Protein AF-A0A1F2RT77-F1 (afdb_monomer_lite)

Radius of gyration: 20.64 Å; chains: 1; bounding box: 34×36×45 Å

Structure (mmCIF, N/CA/C/O backbone):
data_AF-A0A1F2RT77-F1
#
_entry.id   AF-A0A1F2RT77-F1
#
loop_
_atom_site.group_PDB
_atom_site.id
_atom_site.type_symbol
_atom_site.label_atom_id
_atom_site.label_alt_id
_atom_site.label_comp_id
_atom_site.label_asym_id
_atom_site.label_entity_id
_atom_site.label_seq_id
_atom_site.pdbx_PDB_ins_code
_atom_site.Cartn_x
_atom_site.Cartn_y
_atom_site.Cartn_z
_atom_site.occupancy
_atom_site.B_iso_or_equiv
_atom_site.auth_seq_id
_atom_site.auth_comp_id
_atom_site.auth_asym_id
_atom_site.auth_atom_id
_atom_site.pdbx_PDB_model_num
ATOM 1 N N . MET A 1 1 ? -6.223 -14.051 19.583 1.00 75.19 1 MET A N 1
ATOM 2 C CA . MET A 1 1 ? -7.215 -13.189 18.930 1.00 75.19 1 MET A CA 1
ATOM 3 C C 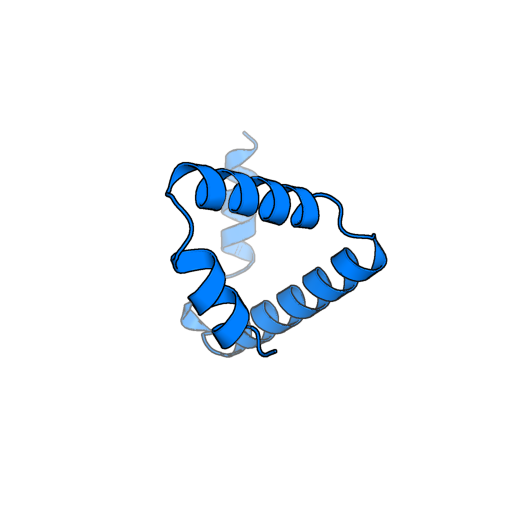. MET A 1 1 ? -6.700 -12.898 17.530 1.00 75.19 1 MET A C 1
ATOM 5 O O . MET A 1 1 ? -5.573 -12.421 17.428 1.00 75.19 1 MET A O 1
ATOM 9 N N . SER A 1 2 ? -7.420 -13.304 16.488 1.00 95.56 2 SER A N 1
ATOM 10 C CA . SER A 1 2 ? -7.055 -13.066 15.084 1.00 95.56 2 SER A CA 1
ATOM 11 C C . SER A 1 2 ? -7.335 -11.614 14.676 1.00 95.56 2 SER A C 1
ATOM 13 O O . SER A 1 2 ? -8.042 -10.895 15.383 1.00 95.56 2 SER A O 1
ATOM 15 N N . ILE A 1 3 ? -6.784 -11.171 13.539 1.00 95.25 3 ILE A N 1
ATOM 16 C CA . ILE A 1 3 ? -7.102 -9.845 12.981 1.00 95.25 3 ILE A CA 1
ATOM 17 C C . ILE A 1 3 ? -8.606 -9.720 12.725 1.00 95.25 3 ILE A C 1
ATOM 19 O O . ILE A 1 3 ? -9.198 -8.728 13.136 1.00 95.25 3 ILE A O 1
ATOM 23 N N . ASP A 1 4 ? -9.231 -10.761 12.177 1.00 95.94 4 ASP A N 1
ATOM 24 C CA . ASP A 1 4 ? -10.673 -10.792 11.911 1.00 95.94 4 ASP A CA 1
ATOM 25 C C . ASP A 1 4 ? -11.504 -10.641 13.197 1.00 95.94 4 ASP A C 1
ATOM 27 O O . AS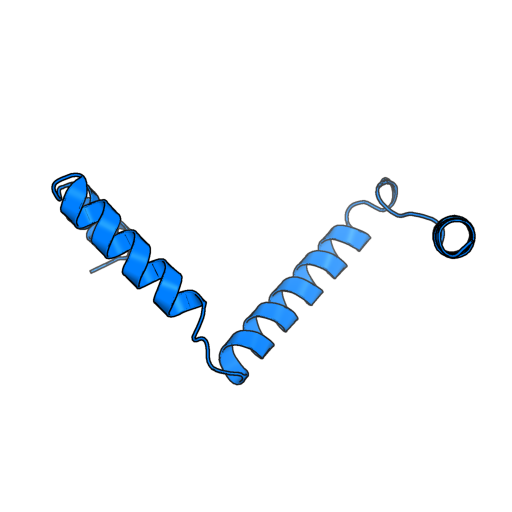P A 1 4 ? -12.512 -9.934 13.228 1.00 95.94 4 ASP A O 1
ATOM 31 N N . GLU A 1 5 ? -11.071 -11.268 14.298 1.00 97.12 5 GLU A N 1
ATOM 32 C CA . GLU A 1 5 ? -11.719 -11.115 15.605 1.00 97.12 5 GLU A CA 1
ATOM 33 C C . GLU A 1 5 ? -11.567 -9.687 16.151 1.00 97.12 5 GLU A C 1
ATOM 35 O O . GLU A 1 5 ? -12.519 -9.141 16.712 1.00 97.12 5 GLU A O 1
ATOM 40 N N . ILE A 1 6 ? -10.397 -9.062 15.972 1.00 96.31 6 ILE A N 1
ATOM 41 C CA . ILE A 1 6 ? -10.151 -7.669 16.377 1.00 96.31 6 ILE A CA 1
ATOM 42 C C . ILE A 1 6 ? -11.012 -6.718 15.546 1.00 96.31 6 ILE A C 1
ATOM 44 O O . ILE A 1 6 ? -11.668 -5.844 16.112 1.00 96.31 6 ILE A O 1
ATOM 48 N N . GLU A 1 7 ? -11.058 -6.902 14.229 1.00 95.94 7 GLU A N 1
ATOM 49 C CA . GLU A 1 7 ? -11.865 -6.091 13.320 1.00 95.94 7 GLU A CA 1
ATOM 50 C C . GLU A 1 7 ? -13.350 -6.178 13.685 1.00 95.94 7 GLU A C 1
ATOM 52 O O . GLU A 1 7 ? -14.008 -5.152 13.863 1.00 95.94 7 GLU A O 1
ATOM 57 N N . ALA A 1 8 ? -13.863 -7.388 13.924 1.00 97.31 8 ALA A N 1
ATOM 58 C CA . ALA A 1 8 ? -15.246 -7.595 14.341 1.00 97.31 8 ALA A CA 1
ATOM 59 C C . ALA A 1 8 ? -15.588 -6.900 15.672 1.00 97.31 8 ALA A C 1
ATOM 61 O O . ALA A 1 8 ? -16.735 -6.498 15.881 1.00 97.31 8 ALA A O 1
ATOM 62 N N . VAL A 1 9 ? -14.627 -6.756 16.588 1.00 97.19 9 VAL A N 1
ATOM 63 C CA . VAL A 1 9 ? -14.806 -6.004 17.841 1.00 97.19 9 VAL A CA 1
ATOM 64 C C . VAL A 1 9 ? -14.731 -4.497 17.596 1.00 97.19 9 VAL A C 1
ATOM 66 O O . VAL A 1 9 ? -15.592 -3.763 18.077 1.00 97.19 9 VAL A O 1
ATOM 69 N N . VAL A 1 10 ? -13.755 -4.028 16.818 1.00 97.00 10 VAL A N 1
ATOM 70 C CA . VAL A 1 10 ? -13.583 -2.608 16.472 1.00 97.00 10 VAL A CA 1
ATOM 71 C C . VAL A 1 10 ? -14.800 -2.067 15.724 1.00 97.00 10 VAL A C 1
ATOM 73 O O . VAL A 1 10 ? -15.252 -0.956 15.998 1.00 97.00 10 VAL A O 1
ATOM 76 N N . LEU A 1 11 ? -15.391 -2.858 14.828 1.00 97.06 11 LEU A N 1
ATOM 77 C CA . LEU A 1 11 ? -16.576 -2.458 14.071 1.00 97.06 11 LEU A CA 1
ATOM 78 C C . LEU A 1 11 ? -17.824 -2.264 14.945 1.00 97.06 11 LEU A C 1
ATOM 80 O O . LEU A 1 11 ? -18.736 -1.553 14.518 1.00 97.06 11 LEU A O 1
ATOM 84 N N . LYS A 1 12 ? -17.851 -2.812 16.170 1.00 97.81 12 LYS A N 1
ATOM 85 C CA . LYS A 1 12 ? -18.929 -2.597 17.156 1.00 97.81 12 LYS A CA 1
ATOM 86 C C . LYS A 1 12 ? -18.814 -1.272 17.914 1.00 97.81 12 LYS A C 1
ATOM 88 O O . LYS A 1 12 ? -19.749 -0.920 18.625 1.00 97.81 12 LYS A O 1
ATOM 93 N N . LEU A 1 13 ? -17.690 -0.562 17.806 1.00 97.75 13 LEU A N 1
ATOM 94 C CA . LEU A 1 13 ? -17.521 0.745 18.438 1.00 97.75 13 LEU A CA 1
ATOM 95 C C . LEU A 1 13 ? -18.418 1.797 17.771 1.00 97.75 13 LEU A C 1
ATOM 97 O O . LEU A 1 13 ? -18.714 1.725 16.573 1.00 97.75 13 LEU A O 1
ATOM 101 N N . GLU A 1 14 ? -18.783 2.820 18.542 1.00 98.38 14 GLU A N 1
ATOM 102 C CA . GLU A 1 14 ? -19.480 3.993 18.022 1.00 98.38 14 GLU A CA 1
ATOM 103 C C . GLU A 1 14 ? -18.651 4.683 16.923 1.00 98.38 14 GLU A C 1
ATOM 105 O O . GLU A 1 14 ? -17.412 4.668 16.974 1.00 98.38 14 GLU A O 1
ATOM 110 N N . PRO A 1 15 ? -19.288 5.346 15.937 1.00 98.12 15 PRO A N 1
ATOM 111 C CA . PRO A 1 15 ? -18.583 5.947 14.804 1.00 98.12 15 PRO A CA 1
ATOM 112 C C . PRO A 1 15 ? -17.415 6.861 15.199 1.00 98.12 15 PRO A C 1
ATOM 114 O O . PRO A 1 15 ? -16.371 6.836 14.550 1.00 98.12 15 PRO A O 1
ATOM 117 N N . LYS A 1 16 ? -17.568 7.624 16.288 1.00 98.06 16 LYS A N 1
ATOM 118 C CA . LYS A 1 16 ? -16.535 8.530 16.807 1.00 98.06 16 LYS A CA 1
ATOM 119 C C . LYS A 1 16 ? -15.285 7.784 17.285 1.00 98.06 16 LYS A C 1
ATOM 121 O O . LYS A 1 16 ? -14.171 8.211 16.992 1.00 98.06 16 LYS A O 1
ATOM 126 N N . ASP A 1 17 ? -15.462 6.678 17.999 1.00 98.12 17 ASP A N 1
ATOM 127 C CA . ASP A 1 17 ? -14.345 5.909 18.549 1.00 98.12 17 ASP A CA 1
ATOM 128 C C . ASP A 1 17 ? -13.633 5.105 17.459 1.00 98.12 17 ASP A C 1
ATOM 130 O O . ASP A 1 17 ? -12.405 5.019 17.467 1.00 98.12 17 ASP A O 1
ATOM 134 N N . ARG A 1 18 ? -14.378 4.608 16.460 1.00 97.94 18 ARG A N 1
ATOM 135 C CA . ARG A 1 18 ? -13.778 4.017 15.252 1.00 97.94 18 ARG A CA 1
ATOM 136 C C . ARG A 1 18 ? -12.922 5.023 14.496 1.00 97.94 18 ARG A C 1
ATOM 138 O O . ARG A 1 18 ? -11.797 4.694 14.140 1.00 97.94 18 ARG A O 1
ATOM 145 N N . ALA A 1 19 ? -13.426 6.240 14.282 1.00 97.88 19 ALA A N 1
ATOM 146 C CA . ALA A 1 19 ? -12.678 7.292 13.595 1.00 97.88 19 ALA A CA 1
ATOM 147 C C . ALA A 1 19 ? -11.374 7.632 14.335 1.00 97.88 19 ALA A C 1
ATOM 149 O O . ALA A 1 19 ? -10.312 7.676 13.722 1.00 97.88 19 ALA A O 1
ATOM 150 N N . ARG A 1 20 ? -11.437 7.769 15.664 1.00 97.94 20 ARG A N 1
ATOM 151 C CA . ARG A 1 20 ? -10.253 8.006 16.499 1.00 97.94 20 ARG A CA 1
ATOM 152 C C . ARG A 1 20 ? -9.245 6.855 16.440 1.00 97.94 20 ARG A C 1
ATOM 154 O O . ARG A 1 20 ? -8.041 7.087 16.469 1.00 97.94 20 ARG A O 1
ATOM 161 N N . LEU A 1 21 ? -9.709 5.605 16.408 1.00 97.69 21 LEU A N 1
ATOM 162 C CA . LEU A 1 21 ? -8.809 4.461 16.267 1.00 97.69 21 LEU A CA 1
ATOM 163 C C . LEU A 1 21 ? -8.169 4.423 14.874 1.00 97.69 21 LEU A C 1
ATOM 165 O O . LEU A 1 21 ? -6.974 4.167 14.778 1.00 97.69 21 LEU A O 1
ATOM 169 N N . ALA A 1 22 ? -8.939 4.708 13.823 1.00 96.94 22 ALA A N 1
ATOM 170 C CA . ALA A 1 22 ? -8.429 4.776 12.458 1.00 96.94 22 ALA A CA 1
ATOM 171 C C . ALA A 1 22 ? -7.323 5.833 12.319 1.00 96.94 22 ALA A C 1
ATOM 173 O O . ALA A 1 22 ? -6.277 5.530 11.758 1.00 96.94 22 ALA A O 1
ATOM 174 N N . GLU A 1 23 ? -7.510 7.023 12.895 1.00 97.06 23 GLU A N 1
ATOM 175 C CA . GLU A 1 23 ? -6.483 8.072 12.954 1.00 97.06 23 GLU A CA 1
ATOM 176 C C . GLU A 1 23 ? -5.189 7.561 13.601 1.00 97.06 23 GLU A C 1
ATOM 178 O O . GLU A 1 23 ? -4.133 7.609 12.982 1.00 97.06 23 GLU A O 1
ATOM 183 N N . ARG A 1 24 ? -5.273 6.954 14.790 1.00 96.44 24 ARG A N 1
ATOM 184 C CA . ARG A 1 24 ? -4.093 6.407 15.485 1.00 96.44 24 ARG A CA 1
ATOM 185 C C . ARG A 1 24 ? -3.388 5.301 14.702 1.00 96.44 24 ARG A C 1
ATOM 187 O O . ARG A 1 24 ? -2.169 5.172 14.778 1.00 96.44 24 ARG A O 1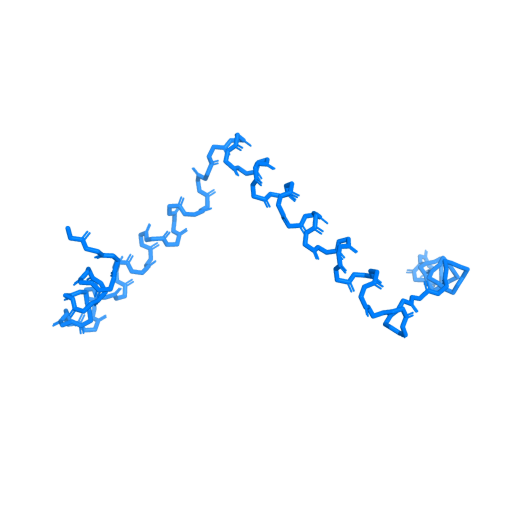
ATOM 194 N N . LEU A 1 25 ? -4.150 4.464 13.998 1.00 95.25 25 LEU A N 1
ATOM 195 C CA . LEU A 1 25 ? -3.582 3.431 13.136 1.00 95.25 25 LEU A CA 1
ATOM 196 C C . LEU A 1 25 ? -2.852 4.068 11.952 1.00 95.25 25 LEU A C 1
ATOM 198 O O . LEU A 1 25 ? -1.731 3.665 11.666 1.00 95.25 25 LEU A O 1
ATOM 202 N N . LEU A 1 26 ? -3.429 5.088 11.317 1.00 94.81 26 LEU A N 1
ATOM 203 C CA . LEU A 1 26 ? -2.768 5.826 10.239 1.00 94.81 26 LEU A CA 1
ATOM 204 C C . LEU A 1 26 ? -1.483 6.510 10.726 1.00 94.81 26 LEU A C 1
ATOM 206 O O . LEU A 1 26 ? -0.435 6.296 10.127 1.00 94.81 26 LEU A O 1
ATOM 210 N N . GLU A 1 27 ? -1.522 7.222 11.854 1.00 94.62 27 GLU A N 1
ATOM 211 C CA . GLU A 1 27 ? -0.334 7.842 12.468 1.00 94.62 27 GLU A CA 1
ATOM 212 C C . GLU A 1 27 ? 0.773 6.818 12.766 1.00 94.62 27 GLU A C 1
ATOM 214 O O . GLU A 1 27 ? 1.964 7.112 12.640 1.00 94.62 27 GLU A O 1
ATOM 219 N N . SER A 1 28 ? 0.403 5.591 13.151 1.00 90.38 28 SER A N 1
ATOM 220 C CA . SER A 1 28 ? 1.382 4.525 13.394 1.00 90.38 28 SER A CA 1
ATOM 221 C C . SER A 1 28 ? 2.105 4.074 12.120 1.00 90.38 28 SER A C 1
ATOM 223 O O . SER A 1 28 ? 3.260 3.664 12.191 1.00 90.38 28 SER A O 1
ATOM 225 N N . LEU A 1 29 ? 1.457 4.197 10.957 1.00 90.00 29 LEU A N 1
ATOM 226 C CA . LEU A 1 29 ? 2.045 3.875 9.655 1.00 90.00 29 LEU A CA 1
ATOM 227 C C . LEU A 1 29 ? 2.940 4.999 9.116 1.00 90.00 29 LEU A C 1
ATOM 229 O O . LEU A 1 29 ? 3.767 4.746 8.245 1.00 90.00 29 LEU A O 1
ATOM 233 N N . GLU A 1 30 ? 2.807 6.226 9.621 1.00 88.00 30 GLU A N 1
ATOM 234 C CA . GLU A 1 30 ? 3.693 7.340 9.253 1.00 88.00 30 GLU A CA 1
ATOM 235 C C . GLU A 1 30 ? 5.040 7.289 9.989 1.00 88.00 30 GLU A C 1
ATOM 237 O O . GLU A 1 30 ? 6.032 7.837 9.513 1.00 88.00 30 GLU A O 1
ATOM 242 N N . ASN A 1 31 ? 5.097 6.592 11.127 1.00 88.25 31 ASN A N 1
ATOM 243 C CA . ASN A 1 31 ? 6.268 6.523 12.005 1.00 88.25 31 ASN A CA 1
ATOM 244 C C . ASN A 1 31 ? 6.965 5.153 11.967 1.00 88.25 31 ASN A C 1
ATOM 246 O O . ASN A 1 31 ? 7.450 4.665 12.989 1.00 88.25 31 ASN A O 1
ATOM 250 N N . LEU A 1 32 ? 7.000 4.514 10.796 1.00 90.62 32 LEU A N 1
ATOM 251 C CA . LEU A 1 32 ? 7.714 3.250 10.608 1.00 90.62 32 LEU A CA 1
ATOM 252 C C . LEU A 1 32 ? 9.223 3.436 10.788 1.00 90.62 32 LEU A C 1
ATOM 254 O O . LEU A 1 32 ? 9.798 4.437 10.349 1.00 90.62 32 LEU A O 1
ATOM 258 N N . SER A 1 33 ? 9.881 2.436 11.377 1.00 91.75 33 SER A N 1
ATOM 259 C CA . SER A 1 33 ? 11.344 2.412 11.421 1.00 91.75 33 SER A CA 1
ATOM 260 C C . SER A 1 33 ? 11.937 2.357 10.008 1.00 91.75 33 SER A C 1
ATOM 262 O O . SER A 1 33 ? 11.296 1.905 9.054 1.00 91.75 33 SER A O 1
ATOM 264 N N . GLU A 1 34 ? 13.187 2.797 9.851 1.00 93.31 34 GLU A N 1
ATOM 265 C CA . GLU A 1 34 ? 13.892 2.701 8.565 1.00 93.31 34 GLU A CA 1
ATOM 266 C C . GLU A 1 34 ? 13.963 1.253 8.056 1.00 93.31 34 GLU A C 1
ATOM 268 O O . GLU A 1 34 ? 13.794 1.010 6.863 1.00 93.31 34 GLU A O 1
ATOM 273 N N . GLU A 1 35 ? 14.146 0.286 8.960 1.00 95.56 35 GLU A N 1
ATOM 274 C CA . GLU A 1 35 ? 14.189 -1.142 8.633 1.00 95.56 35 GLU A CA 1
ATOM 275 C C . GLU A 1 35 ? 12.840 -1.650 8.101 1.00 95.56 35 GLU A C 1
ATOM 277 O O . GLU A 1 35 ? 12.784 -2.334 7.074 1.00 95.56 35 GLU A O 1
ATOM 282 N N . GLU A 1 36 ? 11.734 -1.283 8.754 1.00 94.12 36 GLU A N 1
ATOM 283 C CA . GLU A 1 36 ? 10.389 -1.641 8.296 1.00 94.12 36 GLU A CA 1
ATOM 284 C C . GLU A 1 36 ? 10.058 -0.995 6.954 1.00 94.12 36 GLU A C 1
ATOM 286 O O . GLU A 1 36 ? 9.546 -1.674 6.059 1.00 94.12 36 GLU A O 1
ATOM 291 N N . ASN A 1 37 ? 10.401 0.284 6.787 1.00 93.38 37 ASN A N 1
ATOM 292 C CA . ASN A 1 37 ? 10.251 0.990 5.521 1.00 93.38 37 ASN A CA 1
ATOM 293 C C . ASN A 1 37 ? 11.041 0.302 4.405 1.00 93.38 37 ASN A C 1
ATOM 295 O O . ASN A 1 37 ? 10.481 0.021 3.344 1.00 93.38 37 ASN A O 1
ATOM 299 N N . LEU A 1 38 ? 12.314 -0.023 4.642 1.00 96.38 38 LEU A N 1
ATOM 300 C CA . LEU A 1 38 ? 13.159 -0.706 3.665 1.00 96.38 38 LEU A CA 1
ATOM 301 C C . LEU A 1 38 ? 12.557 -2.055 3.257 1.00 96.38 38 LEU A C 1
ATOM 303 O O . LEU A 1 38 ? 12.475 -2.359 2.067 1.00 96.38 38 LEU A O 1
ATOM 307 N N . ARG A 1 39 ? 12.084 -2.843 4.227 1.00 96.81 39 ARG A N 1
ATOM 308 C CA . ARG A 1 39 ? 11.440 -4.138 3.973 1.00 96.81 39 ARG A CA 1
ATOM 309 C C . ARG A 1 39 ? 10.178 -3.996 3.119 1.00 96.81 39 ARG A C 1
ATOM 311 O O . ARG A 1 39 ? 9.977 -4.787 2.197 1.00 96.81 39 ARG A O 1
ATOM 318 N N . LEU A 1 40 ? 9.333 -3.004 3.403 1.00 95.50 40 LEU A N 1
ATOM 319 C CA . LEU A 1 40 ? 8.109 -2.750 2.636 1.00 95.50 40 LEU A CA 1
ATOM 320 C C . LEU A 1 40 ? 8.415 -2.301 1.204 1.00 95.50 40 LEU A C 1
ATOM 322 O O . LEU A 1 40 ? 7.813 -2.822 0.264 1.00 95.50 40 LEU A O 1
ATOM 326 N N . TRP A 1 41 ? 9.374 -1.390 1.030 1.00 95.81 41 TRP A N 1
ATOM 327 C CA . TRP A 1 41 ? 9.803 -0.925 -0.289 1.00 95.81 41 TRP A CA 1
ATOM 328 C C . TRP A 1 41 ? 10.461 -2.026 -1.116 1.00 95.81 41 TRP A C 1
ATOM 330 O O . TRP A 1 41 ? 10.172 -2.126 -2.306 1.00 95.81 41 TRP A O 1
ATOM 340 N N . ALA A 1 42 ? 11.285 -2.881 -0.506 1.00 97.88 42 ALA A N 1
ATOM 341 C CA . ALA A 1 42 ? 11.869 -4.036 -1.184 1.00 97.88 42 ALA A CA 1
ATOM 342 C C . ALA A 1 42 ? 10.781 -5.004 -1.681 1.00 97.88 42 ALA A C 1
ATOM 344 O O . ALA A 1 42 ? 10.804 -5.419 -2.838 1.00 97.88 42 ALA A O 1
ATOM 345 N N . GLY A 1 43 ? 9.785 -5.301 -0.839 1.00 97.69 43 GLY A N 1
ATOM 346 C CA . GLY A 1 43 ? 8.649 -6.134 -1.232 1.00 97.69 43 GLY A CA 1
ATOM 347 C C . GLY A 1 43 ? 7.796 -5.510 -2.342 1.00 97.69 43 GLY A C 1
ATOM 348 O O . GLY A 1 43 ? 7.348 -6.215 -3.241 1.00 97.69 43 GLY A O 1
ATOM 349 N N . GLU A 1 44 ? 7.577 -4.194 -2.315 1.00 97.75 44 GLU A N 1
ATOM 350 C CA . GLU A 1 44 ? 6.868 -3.493 -3.394 1.00 97.75 44 GLU A CA 1
ATOM 351 C C . GLU A 1 44 ? 7.673 -3.461 -4.697 1.00 97.75 44 GLU A C 1
ATOM 353 O O . GLU A 1 44 ? 7.095 -3.635 -5.767 1.00 97.75 44 GLU A O 1
ATOM 358 N N . ALA A 1 45 ? 8.993 -3.269 -4.624 1.00 97.38 45 ALA A N 1
ATOM 359 C CA . ALA A 1 45 ? 9.860 -3.313 -5.796 1.00 97.38 45 ALA A CA 1
ATOM 360 C C . ALA A 1 45 ? 9.778 -4.681 -6.484 1.00 97.38 45 ALA A C 1
ATOM 362 O O . ALA A 1 45 ? 9.550 -4.729 -7.688 1.00 97.38 45 ALA A O 1
ATOM 363 N N . GLN A 1 46 ? 9.855 -5.771 -5.714 1.00 98.00 46 GLN A N 1
ATOM 364 C CA . GLN A 1 46 ? 9.699 -7.125 -6.243 1.00 98.00 46 GLN A CA 1
ATOM 365 C C . GLN A 1 46 ? 8.314 -7.343 -6.870 1.00 98.00 46 GLN A C 1
ATOM 367 O O . GLN A 1 46 ? 8.226 -7.803 -8.002 1.00 98.00 46 GLN A O 1
ATOM 372 N N . ARG A 1 47 ? 7.224 -6.963 -6.183 1.00 97.06 47 ARG A N 1
ATOM 373 C CA . ARG A 1 47 ? 5.867 -7.096 -6.748 1.00 97.06 47 ARG A CA 1
ATOM 374 C C . ARG A 1 47 ? 5.704 -6.346 -8.067 1.00 97.06 47 ARG A C 1
ATOM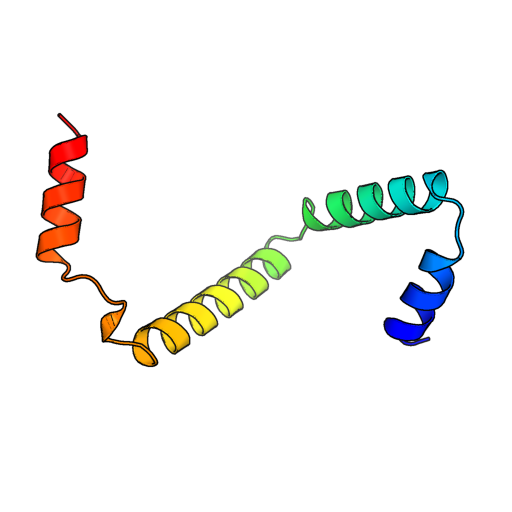 376 O O . ARG A 1 47 ? 5.017 -6.826 -8.963 1.00 97.06 47 ARG A O 1
ATOM 383 N N . ARG A 1 48 ? 6.284 -5.146 -8.173 1.00 95.06 48 ARG A N 1
ATOM 384 C CA . ARG A 1 48 ? 6.220 -4.337 -9.397 1.00 95.06 48 ARG A CA 1
ATOM 385 C C . ARG A 1 48 ? 7.038 -4.937 -10.529 1.00 95.06 48 ARG A C 1
ATOM 387 O O . ARG A 1 48 ? 6.580 -4.875 -11.661 1.00 95.06 48 ARG A O 1
ATOM 394 N N . ASP A 1 49 ? 8.198 -5.503 -10.223 1.00 94.62 49 ASP A N 1
ATOM 395 C CA . ASP A 1 49 ? 9.038 -6.219 -11.187 1.00 94.62 49 ASP A CA 1
ATOM 396 C C . ASP A 1 49 ? 8.299 -7.445 -11.749 1.00 94.62 49 ASP A C 1
ATOM 398 O O . ASP A 1 49 ? 8.103 -7.565 -12.955 1.00 94.62 49 ASP A O 1
ATOM 402 N N . GLU A 1 50 ? 7.728 -8.270 -10.868 1.00 95.94 50 GLU A N 1
ATOM 403 C CA . GLU A 1 50 ? 6.912 -9.427 -11.257 1.00 95.94 50 GLU A CA 1
ATOM 404 C C . GLU A 1 50 ? 5.689 -9.019 -12.101 1.00 95.94 50 GLU A C 1
ATOM 406 O O . GLU A 1 50 ? 5.363 -9.671 -13.094 1.00 95.94 50 GLU A O 1
ATOM 411 N N . ALA A 1 51 ? 5.009 -7.926 -11.735 1.00 93.75 51 ALA A N 1
ATOM 412 C CA . ALA A 1 51 ? 3.874 -7.408 -12.497 1.00 93.75 51 ALA A CA 1
ATOM 413 C C . ALA A 1 51 ? 4.284 -6.868 -13.879 1.00 93.75 51 ALA A C 1
ATOM 415 O O . ALA A 1 51 ? 3.542 -7.040 -14.847 1.00 93.75 51 ALA A O 1
ATOM 416 N N . TRP A 1 52 ? 5.455 -6.234 -13.973 1.00 91.44 52 TRP A N 1
ATOM 417 C CA . TRP A 1 52 ? 6.018 -5.715 -15.221 1.00 91.44 52 TRP A CA 1
ATOM 418 C C . TRP A 1 52 ? 6.354 -6.836 -16.212 1.00 91.44 52 TRP A C 1
ATOM 420 O O . TRP A 1 52 ? 6.115 -6.703 -17.416 1.00 91.44 52 TRP A O 1
ATOM 430 N N . ASP A 1 53 ? 6.858 -7.961 -15.706 1.00 92.62 53 ASP A N 1
ATOM 431 C CA . ASP A 1 53 ? 7.131 -9.152 -16.511 1.00 92.62 53 ASP A CA 1
ATOM 432 C C . ASP A 1 53 ? 5.848 -9.895 -16.918 1.00 92.62 53 ASP A C 1
ATOM 434 O O . ASP A 1 53 ? 5.779 -10.474 -18.006 1.00 92.62 53 ASP A O 1
ATOM 438 N N . ALA A 1 54 ? 4.814 -9.867 -16.070 1.00 95.50 54 ALA A N 1
ATOM 439 C CA . ALA A 1 54 ? 3.546 -10.552 -16.315 1.00 95.50 54 ALA A CA 1
ATOM 440 C C . ALA A 1 54 ? 2.680 -9.892 -17.405 1.00 95.50 54 ALA A C 1
ATOM 442 O O . ALA A 1 54 ? 1.940 -10.600 -18.093 1.00 95.50 54 ALA A O 1
ATOM 443 N N . ASP A 1 55 ? 2.769 -8.568 -17.586 1.00 93.50 55 ASP A N 1
ATOM 444 C CA . ASP A 1 55 ? 2.050 -7.837 -18.640 1.00 93.50 55 ASP A CA 1
ATOM 445 C C . ASP A 1 55 ? 2.984 -6.962 -19.500 1.00 93.50 55 ASP A C 1
ATOM 447 O O . ASP A 1 55 ? 3.020 -5.733 -19.355 1.00 93.50 55 ASP A O 1
ATOM 451 N N . PRO A 1 56 ? 3.689 -7.563 -20.479 1.00 86.38 56 PRO A N 1
ATOM 452 C CA . PRO A 1 56 ? 4.571 -6.823 -21.375 1.00 86.38 56 PRO A CA 1
ATOM 453 C C . PRO A 1 56 ? 3.868 -5.770 -22.238 1.00 86.38 56 PRO A C 1
ATOM 455 O O . PRO A 1 56 ? 4.532 -4.875 -22.761 1.00 86.38 56 PRO A O 1
ATOM 458 N N . ALA A 1 57 ? 2.546 -5.863 -22.419 1.00 89.00 57 ALA A N 1
ATOM 459 C CA . ALA A 1 57 ? 1.784 -4.888 -23.196 1.00 89.00 57 ALA A CA 1
ATOM 460 C C . ALA A 1 57 ? 1.563 -3.577 -22.424 1.00 89.00 57 ALA A C 1
ATOM 462 O O . ALA A 1 57 ? 1.353 -2.533 -23.043 1.00 89.00 57 ALA A O 1
ATOM 463 N N . SER A 1 58 ? 1.654 -3.615 -21.091 1.00 86.12 58 SER A N 1
ATOM 464 C CA . SER A 1 58 ? 1.634 -2.422 -20.238 1.00 86.12 58 SER A CA 1
ATOM 465 C C . SER A 1 58 ? 2.947 -1.623 -20.284 1.00 86.12 58 SER A C 1
ATOM 467 O O . SER A 1 58 ? 2.981 -0.442 -19.915 1.00 86.12 58 SER A O 1
ATOM 469 N N . ASN A 1 59 ? 4.024 -2.234 -20.790 1.00 90.56 59 ASN A N 1
ATOM 470 C CA . ASN A 1 59 ? 5.356 -1.647 -20.796 1.00 90.56 59 ASN A CA 1
ATOM 471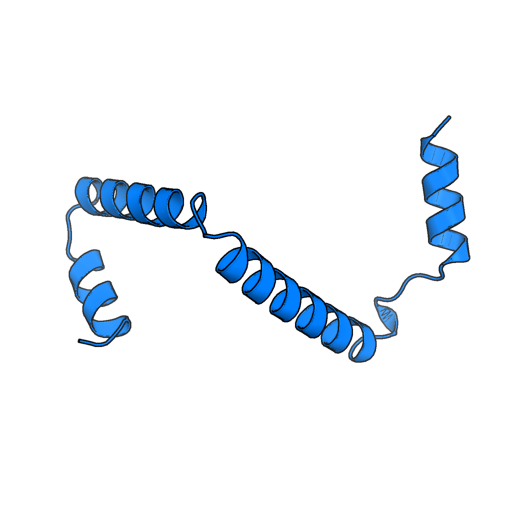 C C . ASN A 1 59 ? 5.475 -0.541 -21.848 1.00 90.56 59 ASN A C 1
ATOM 473 O O . ASN A 1 59 ? 4.942 -0.615 -22.956 1.00 90.56 59 ASN A O 1
ATOM 477 N N . ARG A 1 60 ? 6.242 0.501 -21.518 1.00 92.44 60 ARG A N 1
ATOM 478 C CA . ARG A 1 60 ? 6.534 1.606 -22.440 1.00 92.44 60 ARG A CA 1
ATOM 479 C C . ARG A 1 60 ? 7.979 1.537 -22.929 1.00 92.44 60 ARG A C 1
ATOM 481 O O . ARG A 1 60 ? 8.881 1.408 -22.100 1.00 92.44 60 ARG A O 1
ATOM 488 N N . PRO A 1 61 ? 8.238 1.708 -24.239 1.00 93.81 61 PRO A N 1
ATOM 489 C CA . PRO A 1 61 ? 9.600 1.808 -24.742 1.00 93.81 61 PRO A CA 1
ATOM 490 C C . PRO A 1 61 ? 10.357 2.962 -24.082 1.00 93.81 61 PRO A C 1
ATOM 492 O O . PRO A 1 61 ? 9.875 4.098 -24.033 1.00 93.81 61 PRO A O 1
ATOM 495 N N . ALA A 1 62 ? 11.583 2.693 -23.630 1.00 94.06 62 ALA A N 1
ATOM 496 C CA . ALA A 1 62 ? 12.412 3.686 -22.946 1.00 94.06 62 ALA A CA 1
ATOM 497 C C . ALA A 1 62 ? 12.622 4.960 -23.788 1.00 94.06 62 ALA A C 1
ATOM 499 O O . ALA A 1 62 ? 12.628 6.068 -23.254 1.00 94.06 62 ALA A O 1
ATOM 500 N N . VAL A 1 63 ? 12.734 4.823 -25.114 1.00 97.00 63 VAL A N 1
ATOM 501 C CA . VAL A 1 63 ? 12.889 5.957 -26.038 1.00 97.00 63 VAL A CA 1
ATOM 502 C C . VAL A 1 63 ? 11.702 6.926 -25.990 1.00 97.00 63 VAL A C 1
ATOM 504 O O . VAL A 1 63 ? 11.908 8.140 -25.973 1.00 97.00 63 VAL A O 1
ATOM 507 N N . ASP A 1 64 ? 10.474 6.410 -25.903 1.00 97.00 64 ASP A N 1
ATOM 508 C CA . ASP A 1 64 ? 9.265 7.232 -25.844 1.00 97.00 64 ASP A CA 1
ATOM 509 C C . ASP A 1 64 ? 9.158 7.943 -24.496 1.00 97.00 64 ASP A C 1
ATOM 511 O O . ASP A 1 64 ? 8.905 9.147 -24.448 1.00 97.00 64 ASP A O 1
ATOM 515 N N . VAL A 1 65 ? 9.434 7.225 -23.402 1.00 95.94 65 VAL A N 1
ATOM 516 C CA . VAL A 1 65 ? 9.446 7.792 -22.045 1.00 95.94 65 VAL A CA 1
ATOM 517 C C . VAL A 1 65 ? 10.456 8.938 -21.944 1.00 95.94 65 VAL A C 1
ATOM 519 O O . VAL A 1 65 ? 10.121 10.024 -21.468 1.00 95.94 65 VAL A O 1
ATOM 522 N N . MET A 1 66 ? 11.681 8.733 -22.439 1.00 97.06 66 MET A N 1
ATOM 523 C CA . MET A 1 66 ? 12.744 9.740 -22.386 1.00 97.06 66 MET A CA 1
ATOM 524 C C . MET A 1 66 ? 12.453 10.955 -23.271 1.00 97.06 66 MET A C 1
ATOM 526 O O . MET A 1 66 ? 12.763 12.083 -22.876 1.00 97.06 66 MET A O 1
ATOM 530 N N . ARG A 1 67 ? 11.852 10.755 -24.453 1.00 97.44 67 ARG A N 1
ATOM 531 C CA . ARG A 1 67 ? 11.393 11.852 -25.320 1.00 97.44 67 ARG A CA 1
ATOM 532 C C . ARG A 1 67 ? 10.367 12.719 -24.591 1.00 97.44 67 ARG A C 1
ATOM 534 O O . ARG A 1 67 ? 10.539 13.937 -24.527 1.00 97.44 67 ARG A O 1
ATOM 541 N N . ASP A 1 68 ? 9.333 12.097 -24.030 1.00 96.94 68 ASP A N 1
ATOM 542 C CA . ASP A 1 68 ? 8.228 12.806 -23.382 1.00 96.94 68 ASP A CA 1
ATOM 543 C C . ASP A 1 68 ? 8.698 13.547 -22.118 1.00 96.94 68 ASP A C 1
ATOM 545 O O . ASP A 1 68 ? 8.298 14.687 -21.886 1.00 96.94 68 ASP A O 1
ATOM 549 N N . ALA A 1 69 ? 9.589 12.941 -21.323 1.00 96.94 69 ALA A N 1
ATOM 550 C CA . ALA A 1 69 ? 10.160 13.570 -20.132 1.00 96.94 69 ALA A CA 1
ATOM 551 C C . ALA A 1 69 ? 10.952 14.841 -20.480 1.00 96.94 69 ALA A C 1
ATOM 553 O O . ALA A 1 69 ? 10.753 15.885 -19.861 1.00 96.94 69 ALA A O 1
ATOM 554 N N . ARG A 1 70 ? 11.803 14.788 -21.516 1.00 96.94 70 ARG A N 1
ATOM 555 C CA . ARG A 1 70 ? 12.574 15.954 -21.985 1.00 96.94 70 ARG A CA 1
ATOM 556 C C . ARG A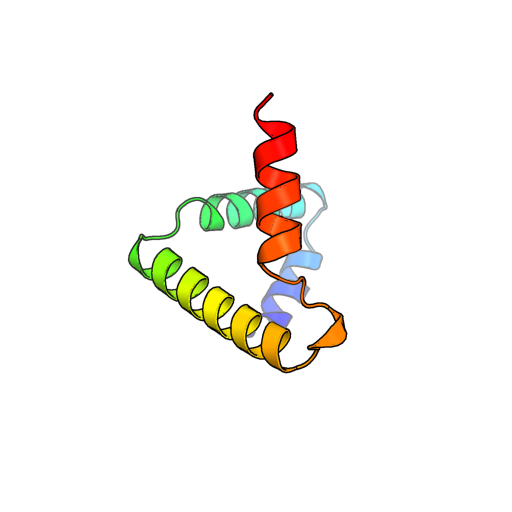 1 70 ? 11.680 17.070 -22.513 1.00 96.94 70 ARG A C 1
ATOM 558 O O . ARG A 1 70 ? 11.993 18.238 -22.309 1.00 96.94 70 ARG A O 1
ATOM 565 N N . ALA A 1 71 ? 10.578 16.729 -23.180 1.00 97.00 71 ALA A N 1
ATOM 566 C CA . ALA A 1 71 ? 9.635 17.718 -23.694 1.00 97.00 71 ALA A CA 1
ATOM 567 C C . ALA A 1 71 ? 8.977 18.550 -22.577 1.00 97.00 71 ALA A C 1
ATOM 569 O O . ALA A 1 71 ? 8.651 19.708 -22.812 1.00 97.00 71 ALA A O 1
ATOM 570 N N . ARG A 1 72 ? 8.827 17.986 -21.369 1.00 96.19 72 ARG A N 1
ATOM 571 C CA . ARG A 1 72 ? 8.241 18.658 -20.193 1.00 96.19 72 ARG A CA 1
ATOM 572 C C . ARG A 1 72 ? 9.208 19.575 -19.436 1.00 96.19 72 ARG A C 1
ATOM 574 O O . ARG A 1 72 ? 8.768 20.283 -18.542 1.00 96.19 72 ARG A O 1
ATOM 581 N N . LEU A 1 73 ? 10.502 19.541 -19.757 1.00 94.12 73 LEU A N 1
ATOM 582 C CA . LEU A 1 73 ? 11.528 20.387 -19.130 1.00 94.12 73 LEU A CA 1
ATOM 583 C C . LEU A 1 73 ? 11.721 21.738 -19.848 1.00 94.12 73 LEU A C 1
ATOM 585 O O . LEU A 1 73 ? 12.640 22.474 -19.496 1.00 94.12 73 LEU A O 1
ATOM 589 N N . LYS A 1 74 ? 10.919 22.028 -20.880 1.00 66.00 74 LYS A N 1
ATOM 590 C CA . LYS A 1 74 ? 10.942 23.297 -21.619 1.00 66.00 74 LYS A CA 1
ATOM 591 C C . LYS A 1 74 ? 10.015 24.335 -21.006 1.00 66.00 74 LYS A C 1
ATOM 593 O O . LYS A 1 74 ? 8.923 23.936 -20.551 1.00 66.00 74 LYS A O 1
#

pLDDT: mean 94.51, std 4.99, range [66.0, 98.38]

Secondary structure (DSSP, 8-state):
--HHHHHHHHTTS-HHHHHHHHHHHHHHHHT--HHHHHHHHHHHHHHHHHHHHH-GGG---HHHHHHHHHHTT-

Sequence (74 aa):
MSIDEIEAVVLKLEPKDRARLAERLLESLENLSEEENLRLWAGEAQRRDEAWDADPASNRPAVDVMRDARARLK

Foldseek 3Di:
DDPVVVVVVLVPDDPVVNVVVVVVVVVVVVPDDPVRVVVVVVVVVVVVVVVCVVDVVPDDDPVVVVVVVVVVVD